Protein AF-A0A392NKT5-F1 (afdb_monomer_lite)

pLDDT: mean 89.54, std 10.54, range [49.5, 98.38]

Structure (mmCIF, N/CA/C/O backbone):
data_AF-A0A392NKT5-F1
#
_entry.id   AF-A0A392NKT5-F1
#
loop_
_atom_site.group_PDB
_atom_site.id
_atom_site.type_symbol
_atom_site.label_atom_id
_atom_site.label_alt_id
_atom_site.label_comp_id
_atom_site.label_asym_id
_atom_site.label_entity_id
_atom_site.label_seq_id
_atom_site.pdbx_PDB_ins_code
_atom_site.Cartn_x
_atom_site.Cartn_y
_atom_site.Cartn_z
_atom_site.occupancy
_atom_site.B_iso_or_equiv
_atom_site.auth_seq_id
_atom_site.auth_comp_id
_atom_site.auth_asym_id
_atom_site.auth_atom_id
_atom_site.pdbx_PDB_model_nu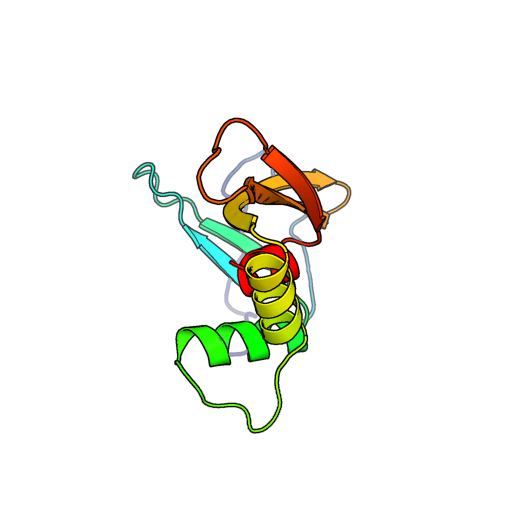m
ATOM 1 N N . MET A 1 1 ? 16.432 -19.950 -20.272 1.00 49.50 1 MET A N 1
ATOM 2 C CA . MET A 1 1 ? 15.665 -18.682 -20.197 1.00 49.50 1 MET A CA 1
ATOM 3 C C . MET A 1 1 ? 15.815 -17.926 -18.865 1.00 49.50 1 MET A C 1
ATOM 5 O O . MET A 1 1 ? 15.160 -16.910 -18.707 1.00 49.50 1 MET A O 1
ATOM 9 N N . ARG A 1 2 ? 16.649 -18.360 -17.902 1.00 55.97 2 ARG A N 1
ATOM 10 C CA . ARG A 1 2 ? 16.683 -17.767 -16.544 1.00 55.97 2 ARG A CA 1
ATOM 11 C C . ARG A 1 2 ? 17.587 -16.536 -16.378 1.00 55.97 2 ARG A C 1
ATOM 13 O O . ARG A 1 2 ? 17.487 -15.875 -15.358 1.00 55.97 2 ARG A O 1
ATOM 20 N N . ASP A 1 3 ? 18.457 -16.238 -17.339 1.00 64.06 3 ASP A N 1
ATOM 21 C CA . ASP A 1 3 ? 19.488 -15.197 -17.224 1.00 64.06 3 ASP A CA 1
ATOM 22 C C . ASP A 1 3 ? 19.156 -13.892 -17.966 1.00 64.06 3 ASP A C 1
ATOM 24 O O . ASP A 1 3 ? 19.976 -12.982 -17.989 1.00 64.06 3 ASP A O 1
ATOM 28 N N . GLY A 1 4 ? 17.991 -13.798 -18.619 1.00 62.75 4 GLY A N 1
ATOM 29 C CA . GLY A 1 4 ? 17.554 -12.593 -19.335 1.00 62.75 4 GLY A CA 1
ATOM 30 C C . GLY A 1 4 ? 18.379 -12.217 -20.577 1.00 62.75 4 GLY A C 1
ATOM 31 O O . GLY A 1 4 ? 17.947 -11.357 -21.336 1.00 62.75 4 GLY A O 1
ATOM 32 N N . ARG A 1 5 ? 19.503 -12.895 -20.862 1.00 67.75 5 ARG A N 1
ATOM 33 C CA . ARG A 1 5 ? 20.466 -12.532 -21.928 1.00 67.75 5 ARG A CA 1
ATOM 34 C C . ARG A 1 5 ? 19.918 -12.614 -23.353 1.00 67.75 5 ARG A C 1
ATOM 36 O O . ARG A 1 5 ? 20.526 -12.092 -24.279 1.00 67.75 5 ARG A O 1
ATOM 43 N N . HIS A 1 6 ? 18.780 -13.276 -23.526 1.00 71.75 6 HIS A N 1
ATOM 44 C CA . HIS A 1 6 ? 18.122 -13.459 -24.819 1.00 71.75 6 HIS A CA 1
ATOM 45 C C . HIS A 1 6 ? 16.911 -12.534 -25.002 1.00 71.75 6 HIS A C 1
ATOM 47 O O . HIS A 1 6 ? 16.226 -12.626 -26.018 1.00 71.75 6 HIS A O 1
ATOM 53 N N . MET A 1 7 ? 16.616 -11.663 -24.029 1.00 70.25 7 MET A N 1
ATOM 54 C CA . MET A 1 7 ? 15.509 -10.713 -24.109 1.00 70.25 7 MET A CA 1
ATOM 55 C C . MET A 1 7 ? 16.040 -9.296 -24.305 1.00 70.25 7 MET A C 1
ATOM 57 O O . MET A 1 7 ? 16.950 -8.857 -23.606 1.00 70.25 7 MET A O 1
ATOM 61 N N . ARG A 1 8 ? 15.454 -8.562 -25.255 1.00 72.19 8 ARG A N 1
ATOM 62 C CA . ARG A 1 8 ? 15.721 -7.135 -25.453 1.00 72.19 8 ARG A CA 1
ATOM 63 C C . ARG A 1 8 ? 14.617 -6.338 -24.764 1.00 72.19 8 ARG A C 1
ATOM 65 O O . ARG A 1 8 ? 13.460 -6.440 -25.159 1.00 72.19 8 ARG A O 1
ATOM 72 N N . CYS A 1 9 ? 14.977 -5.543 -23.762 1.00 72.06 9 CYS A N 1
ATOM 73 C CA . CYS A 1 9 ? 14.066 -4.562 -23.182 1.00 72.06 9 CYS A CA 1
ATOM 74 C C . CYS A 1 9 ? 14.034 -3.316 -24.081 1.00 72.06 9 CYS A C 1
ATOM 76 O O . CYS A 1 9 ? 15.081 -2.842 -24.524 1.00 72.06 9 CYS A O 1
ATOM 78 N N . VAL A 1 10 ? 12.840 -2.817 -24.391 1.00 77.12 10 VAL A N 1
ATOM 79 C CA . VAL A 1 10 ? 12.619 -1.596 -25.178 1.00 77.12 10 VAL A CA 1
ATOM 80 C C . VAL A 1 10 ? 11.576 -0.743 -24.465 1.00 77.12 10 VAL A C 1
ATOM 82 O O . VAL A 1 10 ? 10.669 -1.278 -23.829 1.00 77.12 10 VAL A O 1
ATOM 85 N N . HIS A 1 11 ? 11.698 0.582 -24.535 1.00 72.00 11 HIS A N 1
ATOM 86 C CA . HIS A 1 11 ? 10.702 1.457 -23.926 1.00 72.00 11 HIS A CA 1
ATOM 87 C C . HIS A 1 11 ? 9.370 1.398 -24.682 1.00 72.00 11 HIS A C 1
ATOM 89 O O . HIS A 1 11 ? 9.336 1.510 -25.904 1.00 72.00 11 HIS A O 1
ATOM 95 N N . ASN A 1 12 ? 8.264 1.344 -23.936 1.00 72.19 12 ASN A N 1
ATOM 96 C CA . ASN A 1 12 ? 6.915 1.532 -24.486 1.00 72.19 12 ASN A CA 1
ATOM 97 C C . ASN A 1 12 ? 6.603 3.007 -24.813 1.00 72.19 12 ASN A C 1
ATOM 99 O O . ASN A 1 12 ? 5.552 3.303 -25.371 1.00 72.19 12 ASN A O 1
ATOM 103 N N . SER A 1 13 ? 7.490 3.941 -24.448 1.00 70.00 13 SER A N 1
ATOM 104 C CA . SER A 1 13 ? 7.375 5.371 -24.743 1.00 70.00 13 SER A CA 1
ATOM 105 C C . SER A 1 13 ? 8.718 5.919 -25.231 1.00 70.00 13 SER A C 1
ATOM 107 O O . SER A 1 13 ? 9.737 5.640 -24.597 1.00 70.00 13 SER A O 1
ATOM 109 N N . PRO A 1 14 ? 8.747 6.752 -26.287 1.00 70.25 14 PRO A N 1
ATOM 110 C CA . PRO A 1 14 ? 9.983 7.352 -26.796 1.00 70.25 14 PRO A CA 1
ATOM 111 C C . PRO A 1 14 ? 10.651 8.328 -25.810 1.00 70.25 14 PRO A C 1
ATOM 113 O O . PRO A 1 14 ? 11.788 8.724 -26.031 1.00 70.25 14 PRO A O 1
ATOM 116 N N . HIS A 1 15 ? 9.966 8.696 -24.721 1.00 73.38 15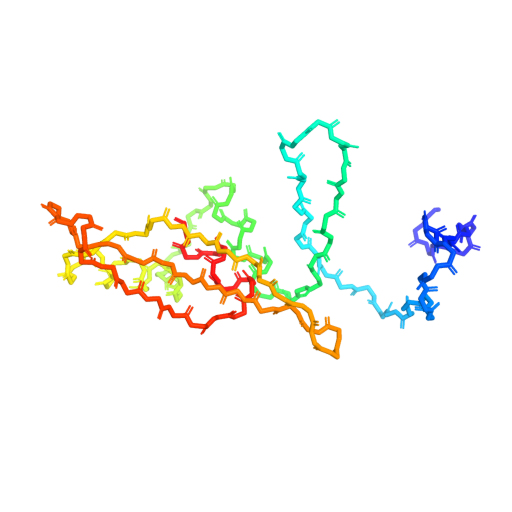 HIS A N 1
ATOM 117 C CA . HIS A 1 15 ? 10.481 9.569 -23.658 1.00 73.38 15 HIS A CA 1
ATOM 118 C C . HIS A 1 15 ? 10.909 8.788 -22.404 1.00 73.38 15 HIS A C 1
ATOM 120 O O . HIS A 1 15 ? 11.202 9.387 -21.370 1.00 73.38 15 HIS A O 1
ATOM 126 N N . GLY A 1 16 ? 10.893 7.450 -22.449 1.00 64.25 16 GLY A N 1
ATOM 127 C CA . GLY A 1 16 ? 11.498 6.642 -21.397 1.00 64.25 16 GLY A CA 1
ATOM 128 C C . GLY A 1 16 ? 13.001 6.894 -21.414 1.00 64.25 16 GLY A C 1
ATOM 129 O O . GLY A 1 16 ? 13.604 6.746 -22.465 1.00 64.25 16 GLY A O 1
ATOM 130 N N . GLY A 1 17 ? 13.562 7.375 -20.302 1.00 71.81 17 GLY A N 1
ATOM 131 C CA . GLY A 1 17 ? 14.970 7.771 -20.193 1.00 71.81 17 GLY A CA 1
ATOM 132 C C . GLY A 1 17 ? 15.951 6.604 -20.351 1.00 71.81 17 GLY A C 1
ATOM 133 O O . GLY A 1 17 ? 15.941 5.892 -21.342 1.00 71.81 17 GLY A O 1
ATOM 134 N N . LEU A 1 18 ? 16.853 6.400 -19.391 1.00 73.75 18 LEU A N 1
ATOM 135 C CA . LEU A 1 18 ? 17.689 5.199 -19.411 1.00 73.75 18 LEU A CA 1
ATOM 136 C C . LEU A 1 18 ? 16.859 3.993 -18.945 1.00 73.75 18 LEU A C 1
ATOM 138 O O . LEU A 1 18 ? 16.106 4.103 -17.973 1.00 73.75 18 LEU A O 1
ATOM 142 N N . LEU A 1 19 ? 17.004 2.841 -19.607 1.00 73.12 19 LEU A N 1
ATOM 143 C CA . LEU A 1 19 ? 16.476 1.588 -19.070 1.00 73.12 19 LEU A CA 1
ATOM 144 C C . LEU A 1 19 ? 17.227 1.262 -17.774 1.00 73.12 19 LEU A C 1
ATOM 146 O O . LEU A 1 19 ? 18.457 1.191 -17.807 1.00 73.12 19 LEU A O 1
ATOM 150 N N . PRO A 1 20 ? 16.526 1.063 -16.649 1.00 69.25 20 PRO A N 1
ATOM 151 C CA . PRO A 1 20 ? 17.198 0.701 -15.416 1.00 69.25 20 PRO A CA 1
ATOM 152 C C . PRO A 1 20 ? 17.803 -0.703 -15.523 1.00 69.25 20 PRO A C 1
ATOM 154 O O . PRO A 1 20 ? 17.106 -1.644 -15.912 1.00 69.25 20 PRO A O 1
ATOM 157 N N . ASP A 1 21 ? 19.076 -0.840 -15.156 1.00 74.06 21 ASP A N 1
ATOM 158 C CA . ASP A 1 21 ? 19.769 -2.123 -15.023 1.00 74.06 21 ASP A CA 1
ATOM 159 C C . ASP A 1 21 ? 19.990 -2.406 -13.533 1.00 74.06 21 ASP A C 1
ATOM 161 O O . ASP A 1 21 ? 20.895 -1.859 -12.901 1.00 74.06 21 ASP A O 1
ATOM 165 N N . TYR A 1 22 ? 19.090 -3.196 -12.946 1.00 71.25 22 TYR A N 1
ATOM 166 C CA . TYR A 1 22 ? 19.144 -3.569 -11.535 1.00 71.25 22 TYR A CA 1
ATOM 167 C C . TYR A 1 22 ? 19.464 -5.053 -11.384 1.00 71.25 22 TYR A C 1
ATOM 169 O O . TYR A 1 22 ? 19.055 -5.887 -12.196 1.00 71.25 22 TYR A O 1
ATOM 177 N N . ALA A 1 23 ? 20.105 -5.400 -10.266 1.00 78.19 23 ALA A N 1
ATOM 178 C CA . ALA A 1 23 ? 20.125 -6.782 -9.812 1.00 78.19 23 ALA A CA 1
ATOM 179 C C . ALA A 1 23 ? 18.680 -7.306 -9.635 1.00 78.19 23 ALA A C 1
ATOM 181 O O . ALA A 1 23 ? 17.753 -6.518 -9.428 1.00 78.19 23 ALA A O 1
ATOM 182 N N 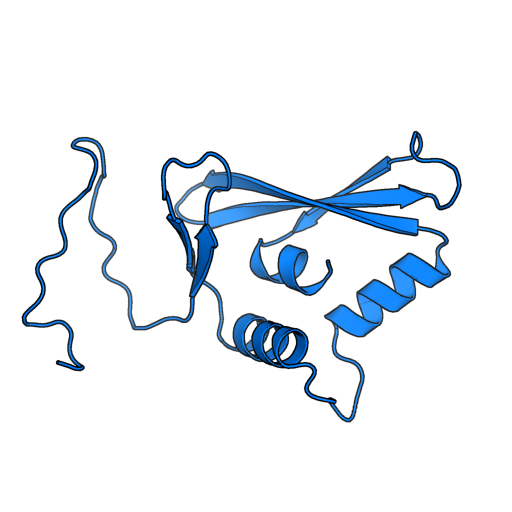. PRO A 1 24 ? 18.449 -8.627 -9.711 1.00 79.94 24 PRO A N 1
ATOM 183 C CA . PRO A 1 24 ? 17.120 -9.183 -9.496 1.00 79.94 24 PRO A CA 1
ATOM 184 C C . PRO A 1 24 ? 16.553 -8.781 -8.127 1.00 79.94 24 PRO A C 1
ATOM 186 O O . PRO A 1 24 ? 17.103 -9.140 -7.086 1.00 79.94 24 PRO A O 1
ATOM 189 N N . HIS A 1 25 ? 15.428 -8.068 -8.139 1.00 83.44 25 HIS A N 1
ATOM 190 C CA . HIS A 1 25 ? 14.694 -7.650 -6.946 1.00 83.44 25 HIS A CA 1
ATOM 191 C C . HIS A 1 25 ? 13.214 -8.025 -7.078 1.00 83.44 25 HIS A C 1
ATOM 193 O O . HIS A 1 25 ? 12.680 -8.029 -8.193 1.00 83.44 25 HIS A O 1
ATOM 199 N N . PRO A 1 26 ? 12.527 -8.340 -5.966 1.00 89.81 26 PRO A N 1
ATOM 200 C CA . PRO A 1 26 ? 11.092 -8.547 -6.006 1.00 89.81 26 PRO A CA 1
ATOM 201 C C . PRO A 1 26 ? 10.373 -7.240 -6.361 1.00 89.81 26 PRO A C 1
ATOM 203 O O . PRO A 1 26 ? 10.832 -6.136 -6.054 1.00 89.81 26 PRO A O 1
ATOM 206 N N . ALA A 1 27 ? 9.225 -7.375 -7.016 1.00 91.06 27 ALA A N 1
ATOM 207 C CA . ALA A 1 27 ? 8.391 -6.251 -7.403 1.00 91.06 27 ALA A CA 1
ATOM 208 C C . ALA A 1 27 ? 6.922 -6.545 -7.100 1.00 91.06 27 ALA A C 1
ATOM 210 O O . ALA A 1 27 ? 6.440 -7.654 -7.336 1.00 91.06 27 ALA A O 1
ATOM 211 N N . ILE A 1 28 ? 6.206 -5.528 -6.625 1.00 93.00 28 ILE A N 1
ATOM 212 C CA . ILE A 1 28 ? 4.744 -5.518 -6.614 1.00 93.00 28 ILE A CA 1
ATOM 213 C C . ILE A 1 28 ? 4.309 -4.931 -7.954 1.00 93.00 28 ILE A C 1
ATOM 215 O O . ILE A 1 28 ? 4.693 -3.811 -8.289 1.00 93.00 28 ILE A O 1
ATOM 219 N N . VAL A 1 29 ? 3.534 -5.682 -8.733 1.00 93.69 29 VAL A N 1
ATOM 220 C CA . VAL A 1 29 ? 3.045 -5.231 -10.041 1.00 93.69 29 VAL A CA 1
ATOM 221 C C . VAL A 1 29 ? 1.564 -4.907 -9.917 1.00 93.69 29 VAL A C 1
ATOM 223 O O . VAL A 1 29 ? 0.735 -5.809 -9.815 1.00 93.69 29 VAL A O 1
ATOM 226 N N . LEU A 1 30 ? 1.236 -3.616 -9.904 1.00 94.00 30 LEU A N 1
ATOM 227 C CA . LEU A 1 30 ? -0.147 -3.146 -9.845 1.00 94.00 30 LEU A CA 1
ATOM 228 C C . LEU A 1 30 ? -0.706 -3.023 -11.261 1.00 94.00 30 LEU A C 1
ATOM 230 O O . LEU A 1 30 ? -0.033 -2.499 -12.145 1.00 94.00 30 LEU A O 1
ATOM 234 N N . LYS A 1 31 ? -1.932 -3.494 -11.484 1.00 94.50 31 LYS A N 1
ATOM 235 C CA . LYS A 1 31 ? -2.626 -3.368 -12.769 1.00 94.50 31 LYS A CA 1
ATOM 236 C C . LYS A 1 31 ? -3.632 -2.226 -12.708 1.00 94.50 31 LYS A C 1
ATOM 238 O O . LYS A 1 31 ? -4.377 -2.125 -11.740 1.00 94.50 31 LYS A O 1
ATOM 243 N N . MET A 1 32 ? -3.681 -1.411 -13.757 1.00 93.25 32 MET A N 1
ATOM 244 C CA . MET A 1 32 ? -4.711 -0.386 -13.905 1.00 93.25 32 MET A CA 1
ATOM 245 C C . MET A 1 32 ? -6.076 -1.027 -14.200 1.00 93.25 32 MET A C 1
ATOM 247 O O . MET A 1 32 ? -6.204 -1.862 -15.101 1.00 93.25 32 MET A O 1
ATOM 251 N N . GLU A 1 33 ? -7.101 -0.614 -13.454 1.00 94.44 33 GLU A N 1
ATOM 252 C CA . GLU A 1 33 ? -8.496 -1.057 -13.626 1.00 94.44 33 GLU A CA 1
ATOM 253 C C . GLU A 1 33 ? -9.290 -0.197 -14.629 1.00 94.44 33 GLU A C 1
ATOM 255 O O . GLU A 1 33 ? -10.511 -0.262 -14.692 1.00 94.44 33 GLU A O 1
ATOM 260 N N . ASP A 1 34 ? -8.606 0.596 -15.454 1.00 93.19 34 ASP A N 1
ATOM 261 C CA . ASP A 1 34 ? -9.201 1.459 -16.488 1.00 93.19 34 ASP A CA 1
ATOM 262 C C . ASP A 1 34 ? -9.325 0.774 -17.865 1.00 93.19 34 ASP A C 1
ATOM 264 O O . ASP A 1 34 ? -9.655 1.408 -18.865 1.00 93.19 34 ASP A O 1
ATOM 268 N N . GLY A 1 35 ? -9.027 -0.527 -17.936 1.00 93.25 35 GLY A N 1
ATOM 269 C CA . GLY A 1 35 ? -9.075 -1.314 -19.170 1.00 93.25 35 GLY A CA 1
ATOM 270 C C . GLY A 1 35 ? -7.869 -1.140 -20.100 1.00 93.25 35 GLY A C 1
ATOM 271 O O . GLY A 1 35 ? -7.767 -1.873 -21.081 1.00 93.25 35 GLY A O 1
ATOM 272 N N . THR A 1 36 ? -6.914 -0.257 -19.788 1.00 91.88 36 THR A N 1
ATOM 273 C CA . THR A 1 36 ? -5.717 -0.027 -20.626 1.00 91.88 36 THR A CA 1
ATOM 274 C C . THR A 1 36 ? -4.740 -1.204 -20.625 1.00 91.88 36 THR A C 1
ATOM 276 O O . THR A 1 36 ? -3.902 -1.326 -21.517 1.00 91.88 36 THR A O 1
ATOM 279 N N . GLY A 1 37 ? -4.814 -2.061 -19.601 1.00 89.19 37 GLY A N 1
ATOM 280 C CA . GLY A 1 37 ? -3.849 -3.137 -19.380 1.00 89.19 37 GLY A CA 1
ATOM 281 C C . GLY A 1 37 ? -2.485 -2.652 -18.882 1.00 89.19 37 GLY A C 1
ATOM 282 O O . GLY A 1 37 ? -1.556 -3.456 -18.811 1.00 89.19 37 GLY A O 1
ATOM 283 N N . LEU A 1 38 ? -2.350 -1.369 -18.523 1.00 88.75 38 LEU A N 1
ATOM 284 C CA . LEU A 1 38 ? -1.109 -0.825 -17.985 1.00 88.75 38 LEU A CA 1
ATOM 285 C C . LEU A 1 38 ? -0.758 -1.465 -16.639 1.00 88.75 38 LEU A C 1
ATOM 287 O O . LEU A 1 38 ? -1.615 -1.705 -15.785 1.00 88.75 38 LEU A O 1
ATOM 291 N N . LEU A 1 39 ? 0.538 -1.718 -16.465 1.00 91.75 39 LEU A N 1
ATOM 292 C CA . LEU A 1 39 ? 1.122 -2.281 -15.257 1.00 91.75 39 LEU A CA 1
ATOM 293 C C . LEU A 1 39 ? 2.105 -1.278 -14.655 1.00 91.75 39 LEU A C 1
ATOM 295 O O . LEU A 1 39 ? 2.952 -0.729 -15.360 1.00 91.75 39 LEU A O 1
ATOM 299 N N . LEU A 1 40 ? 2.017 -1.083 -13.344 1.00 91.62 40 LEU A N 1
ATOM 300 C CA . LEU A 1 40 ? 2.934 -0.280 -12.553 1.00 91.62 40 LEU A CA 1
ATOM 301 C C . LEU A 1 40 ? 3.801 -1.207 -11.689 1.00 91.62 40 LEU A C 1
ATOM 303 O O . LEU A 1 40 ? 3.348 -1.660 -10.634 1.00 91.62 40 LEU A O 1
ATOM 307 N N . PRO A 1 41 ? 5.039 -1.512 -12.115 1.00 91.12 41 PRO A N 1
ATOM 308 C CA . PRO A 1 41 ? 5.981 -2.240 -11.282 1.00 91.12 41 PRO A CA 1
ATOM 309 C C . PRO A 1 41 ? 6.576 -1.315 -10.212 1.00 91.12 41 PRO A C 1
ATOM 311 O O . PRO A 1 41 ? 7.124 -0.251 -10.513 1.00 91.12 41 PRO A O 1
ATOM 314 N N . ILE A 1 42 ? 6.508 -1.754 -8.959 1.00 92.06 42 ILE A N 1
ATOM 315 C CA . ILE A 1 42 ? 7.137 -1.115 -7.805 1.00 92.06 42 ILE A CA 1
ATOM 316 C C . ILE A 1 42 ? 8.192 -2.080 -7.276 1.00 92.06 42 ILE A C 1
ATOM 318 O O . ILE A 1 42 ? 7.855 -3.135 -6.739 1.00 92.06 42 ILE A O 1
ATOM 322 N N . ILE A 1 43 ? 9.465 -1.723 -7.442 1.00 89.56 43 ILE A N 1
ATOM 323 C CA . ILE A 1 43 ? 10.584 -2.502 -6.904 1.00 89.56 43 ILE A CA 1
ATOM 324 C C . ILE A 1 43 ? 10.574 -2.366 -5.384 1.00 89.56 43 ILE A C 1
ATOM 326 O O . ILE A 1 43 ? 10.476 -1.260 -4.847 1.00 89.56 43 ILE A O 1
ATOM 330 N N . VAL A 1 44 ? 10.651 -3.497 -4.695 1.00 89.69 44 VAL A N 1
ATOM 331 C CA . VAL A 1 44 ? 10.520 -3.579 -3.242 1.00 89.69 44 VAL A CA 1
ATOM 332 C C . VAL A 1 44 ? 11.635 -4.427 -2.648 1.00 89.69 44 VAL A C 1
ATOM 334 O O . VAL A 1 44 ? 12.307 -5.196 -3.331 1.00 89.69 44 VAL A O 1
ATOM 337 N N . LEU A 1 45 ? 11.844 -4.275 -1.343 1.00 88.94 45 LEU A N 1
ATOM 338 C CA . LEU A 1 45 ? 12.777 -5.117 -0.605 1.00 88.94 45 LEU A CA 1
ATOM 339 C C . LEU A 1 45 ? 12.169 -6.501 -0.340 1.00 88.94 45 LEU A C 1
ATOM 341 O O . LEU A 1 45 ? 10.951 -6.697 -0.380 1.00 88.94 45 LEU A O 1
ATOM 345 N N . GLU A 1 46 ? 13.036 -7.461 -0.028 1.00 90.94 46 GLU A N 1
ATOM 346 C CA . GLU A 1 46 ? 12.663 -8.861 0.172 1.00 90.94 46 GLU A CA 1
ATOM 347 C C . GLU A 1 46 ? 11.627 -9.044 1.289 1.00 90.94 46 GLU A C 1
ATOM 349 O O . GLU A 1 46 ? 10.565 -9.613 1.050 1.00 90.94 46 GLU A O 1
ATOM 354 N N . MET A 1 47 ? 11.866 -8.483 2.479 1.00 92.19 47 MET A N 1
ATOM 355 C CA . MET A 1 47 ? 10.984 -8.696 3.634 1.00 92.19 47 MET A CA 1
ATOM 356 C C . MET A 1 47 ? 9.541 -8.190 3.431 1.00 92.19 47 MET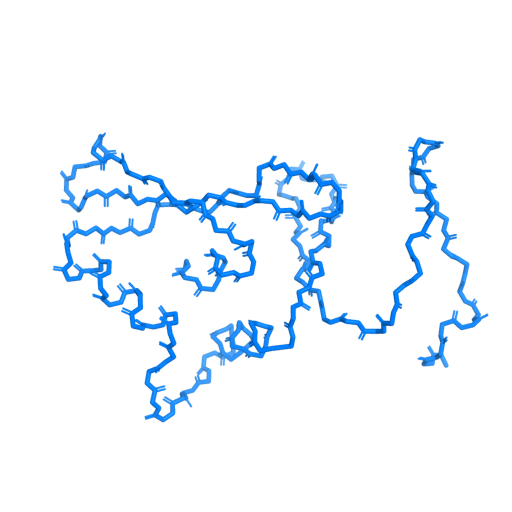 A C 1
ATOM 358 O O . MET A 1 47 ? 8.624 -8.986 3.638 1.00 92.19 47 MET A O 1
ATOM 362 N N . PRO A 1 48 ? 9.282 -6.943 2.975 1.00 94.38 48 PRO A N 1
ATOM 363 C CA . PRO A 1 48 ? 7.920 -6.508 2.644 1.00 94.38 48 PRO A CA 1
ATOM 364 C C . PRO A 1 48 ? 7.227 -7.391 1.600 1.00 94.38 48 PRO A C 1
ATOM 366 O O . PRO A 1 48 ? 6.013 -7.572 1.659 1.00 94.38 48 PRO A O 1
ATOM 369 N N . SER A 1 49 ? 7.990 -7.962 0.663 1.00 94.06 49 SER A N 1
ATOM 370 C CA . SER A 1 49 ? 7.460 -8.864 -0.367 1.00 94.06 49 SER A CA 1
ATOM 371 C C . SER A 1 49 ? 7.046 -10.209 0.218 1.00 94.06 49 SER A C 1
ATOM 373 O O . SER A 1 49 ? 5.971 -10.716 -0.092 1.00 94.06 49 SER A O 1
ATOM 375 N N . VAL A 1 50 ? 7.885 -10.782 1.084 1.00 94.31 50 VAL A N 1
ATOM 376 C CA . VAL A 1 50 ? 7.603 -12.046 1.776 1.00 94.31 50 VAL A CA 1
ATOM 377 C C . VAL A 1 50 ? 6.359 -11.909 2.650 1.00 94.31 50 VAL A C 1
ATOM 379 O O . VAL A 1 50 ? 5.482 -12.770 2.598 1.00 94.31 50 VAL A O 1
ATOM 382 N N . LEU A 1 51 ? 6.257 -10.818 3.413 1.00 95.62 51 LEU A N 1
ATOM 383 C CA . LEU A 1 51 ? 5.108 -10.559 4.281 1.00 95.62 51 LEU A CA 1
ATOM 384 C C . LEU A 1 51 ? 3.822 -10.327 3.480 1.00 95.62 51 LEU A C 1
ATOM 386 O O . LEU A 1 51 ? 2.796 -10.915 3.820 1.00 95.62 51 LEU A O 1
ATOM 390 N N . LEU A 1 52 ? 3.894 -9.582 2.372 1.00 95.31 52 LEU A N 1
ATOM 391 C CA . LEU A 1 52 ? 2.748 -9.393 1.484 1.00 95.31 52 LEU A CA 1
ATOM 392 C C . LEU A 1 52 ? 2.282 -10.724 0.893 1.00 95.31 52 LEU A C 1
ATOM 394 O O . LEU A 1 52 ? 1.095 -11.032 0.903 1.00 95.31 52 LEU A O 1
ATOM 398 N N . MET A 1 53 ? 3.214 -11.550 0.413 1.00 94.38 53 MET A N 1
ATOM 399 C CA . MET A 1 53 ? 2.884 -12.865 -0.137 1.00 94.38 53 MET A CA 1
ATOM 400 C C . MET A 1 53 ? 2.299 -13.806 0.915 1.00 94.38 53 MET A C 1
ATOM 402 O O . MET A 1 53 ? 1.394 -14.575 0.592 1.00 94.38 53 MET A O 1
ATOM 406 N N . ALA A 1 54 ? 2.788 -13.756 2.157 1.00 95.00 54 ALA A N 1
ATOM 407 C CA . ALA A 1 54 ? 2.210 -14.505 3.266 1.00 95.00 54 ALA A CA 1
ATOM 408 C C . ALA A 1 54 ? 0.770 -14.053 3.547 1.00 95.00 54 ALA A C 1
ATOM 410 O O . ALA A 1 54 ? -0.110 -14.905 3.650 1.00 95.00 54 ALA A O 1
ATOM 411 N N . ALA A 1 55 ? 0.515 -12.740 3.579 1.00 93.81 55 ALA A N 1
ATOM 412 C CA . ALA A 1 55 ? -0.823 -12.179 3.761 1.00 93.81 55 ALA A CA 1
ATOM 413 C C . ALA A 1 55 ? -1.775 -12.575 2.617 1.00 93.81 55 ALA A C 1
ATOM 415 O O . ALA A 1 55 ? -2.836 -13.136 2.874 1.00 93.81 55 ALA A O 1
ATOM 416 N N . VAL A 1 56 ? -1.361 -12.404 1.356 1.00 93.44 56 VAL A N 1
ATOM 417 C CA . VAL A 1 56 ? -2.142 -12.792 0.161 1.00 93.44 56 VAL A CA 1
ATOM 418 C C . VAL A 1 56 ? -2.469 -14.288 0.153 1.00 93.44 56 VAL A C 1
ATOM 420 O O . VAL A 1 56 ? -3.545 -14.695 -0.282 1.00 93.44 56 VAL A O 1
ATOM 423 N N . ARG A 1 57 ? -1.549 -15.129 0.638 1.00 95.75 57 ARG A N 1
ATOM 424 C CA . ARG A 1 57 ? -1.740 -16.584 0.735 1.00 95.75 57 ARG A CA 1
ATOM 425 C C . ARG A 1 57 ? -2.401 -17.031 2.042 1.00 95.75 57 ARG A C 1
ATOM 427 O O . ARG A 1 57 ? -2.533 -18.235 2.244 1.00 95.75 57 ARG A O 1
ATOM 434 N N . ASN A 1 58 ? -2.804 -16.104 2.913 1.00 93.56 58 ASN A N 1
ATOM 435 C CA . ASN A 1 58 ? -3.378 -16.385 4.232 1.00 93.56 58 ASN A CA 1
ATOM 436 C C . ASN A 1 58 ? -2.507 -17.320 5.096 1.00 93.56 58 ASN A C 1
ATOM 438 O O . ASN A 1 58 ? -3.009 -18.177 5.826 1.00 93.56 58 ASN A O 1
ATOM 442 N N . VAL A 1 59 ? -1.183 -17.172 5.005 1.00 95.38 59 VAL A N 1
ATOM 443 C CA . VAL A 1 59 ? -0.225 -17.939 5.807 1.00 95.38 59 VAL A CA 1
ATOM 444 C C . VAL A 1 59 ? -0.237 -17.414 7.239 1.00 95.38 59 VAL A C 1
ATOM 446 O O . VAL A 1 59 ? -0.010 -16.231 7.484 1.00 95.38 59 VAL A O 1
ATOM 449 N N . GLN A 1 60 ? -0.456 -18.312 8.198 1.00 90.75 60 GLN A N 1
ATOM 450 C CA . GLN A 1 60 ? -0.394 -17.985 9.619 1.00 90.75 60 GLN A CA 1
ATOM 451 C C . GLN A 1 60 ? 1.062 -17.836 10.069 1.00 90.75 60 GLN A C 1
ATOM 453 O O . GLN A 1 60 ? 1.867 -18.758 9.931 1.00 90.75 60 GLN A O 1
ATOM 458 N N . ILE A 1 61 ? 1.393 -16.673 10.625 1.00 91.62 61 ILE A N 1
ATOM 459 C CA . ILE A 1 61 ? 2.709 -16.380 11.198 1.00 91.62 61 ILE A CA 1
ATOM 460 C C . ILE A 1 61 ? 2.575 -16.456 12.719 1.00 91.62 61 ILE A C 1
ATOM 462 O O . ILE A 1 61 ? 1.683 -15.846 13.300 1.00 91.62 61 ILE A O 1
ATOM 466 N N . ALA A 1 62 ? 3.464 -17.209 13.372 1.00 93.75 62 ALA A N 1
ATOM 467 C CA . ALA A 1 62 ? 3.362 -17.528 14.801 1.00 93.75 62 ALA A CA 1
ATOM 468 C C . ALA A 1 62 ? 3.369 -16.301 15.733 1.00 93.75 62 ALA A C 1
ATOM 470 O O . ALA A 1 62 ? 2.923 -16.384 16.877 1.00 93.75 62 ALA A O 1
ATOM 471 N N . ARG A 1 63 ? 3.911 -15.169 15.271 1.00 96.12 63 ARG A N 1
ATOM 472 C CA . ARG A 1 63 ? 3.944 -13.896 15.994 1.00 96.12 63 ARG A CA 1
ATOM 473 C C . ARG A 1 63 ? 3.429 -12.779 15.087 1.00 96.12 63 ARG A C 1
ATOM 475 O O . ARG A 1 63 ? 3.726 -12.825 13.892 1.00 96.12 63 ARG A O 1
ATOM 482 N N . PRO A 1 64 ? 2.731 -11.770 15.642 1.00 95.31 64 PRO A N 1
ATOM 483 C CA . PRO A 1 64 ? 2.263 -10.635 14.863 1.00 95.31 64 PRO A CA 1
ATOM 484 C C . PRO A 1 64 ? 3.408 -9.941 14.127 1.00 95.31 64 PRO A C 1
ATOM 486 O O . PRO A 1 64 ? 4.441 -9.617 14.720 1.00 95.31 64 PRO A O 1
ATOM 489 N N . THR A 1 65 ? 3.220 -9.710 12.834 1.00 95.94 65 THR A N 1
ATOM 490 C CA . THR A 1 65 ? 4.116 -8.874 12.034 1.00 95.94 65 THR A CA 1
ATOM 491 C C . THR A 1 65 ? 3.898 -7.403 12.374 1.00 95.94 65 THR A C 1
ATOM 493 O O . THR A 1 65 ? 2.859 -7.030 12.919 1.00 95.94 65 THR A O 1
ATOM 496 N N . LEU A 1 66 ? 4.844 -6.536 11.998 1.00 95.31 66 LEU A N 1
ATOM 497 C CA . LEU A 1 66 ? 4.670 -5.090 12.160 1.00 95.31 66 LEU A CA 1
ATOM 498 C C . LEU A 1 66 ? 3.370 -4.594 11.504 1.00 95.31 66 LEU A C 1
ATOM 500 O O . LEU A 1 66 ? 2.672 -3.778 12.091 1.00 95.31 66 LEU A O 1
ATOM 504 N N . TYR A 1 67 ? 3.011 -5.117 10.330 1.00 96.75 67 TYR A N 1
ATOM 505 C CA . TYR A 1 67 ? 1.792 -4.719 9.624 1.00 96.75 67 TYR A CA 1
ATOM 506 C C . TYR A 1 67 ? 0.520 -5.143 10.368 1.00 96.75 67 TYR A C 1
ATOM 508 O O . TYR A 1 67 ? -0.417 -4.356 10.468 1.00 96.75 67 TYR A O 1
ATOM 516 N N . GLN A 1 68 ? 0.512 -6.337 10.968 1.00 96.00 68 GLN A N 1
ATOM 517 C CA . GLN A 1 68 ? -0.596 -6.785 11.818 1.00 96.00 68 GLN A CA 1
ATOM 518 C C . GLN A 1 68 ? -0.721 -5.932 13.084 1.00 96.00 68 GLN A C 1
ATOM 520 O O . GLN A 1 68 ? -1.827 -5.542 13.441 1.00 96.00 68 GLN A O 1
ATOM 525 N N . VAL A 1 69 ? 0.403 -5.594 13.725 1.00 97.69 69 VAL A N 1
ATOM 526 C CA . VAL A 1 69 ? 0.410 -4.706 14.900 1.00 97.69 69 VAL A CA 1
ATOM 527 C C . VAL A 1 69 ? -0.110 -3.315 14.534 1.00 97.69 69 VAL A C 1
ATOM 529 O O . VAL A 1 69 ? -0.937 -2.770 15.256 1.00 97.69 69 VAL A O 1
ATOM 532 N N . VAL A 1 70 ? 0.323 -2.747 13.404 1.00 97.56 70 VAL A N 1
ATOM 533 C CA . VAL A 1 70 ? -0.160 -1.439 12.930 1.00 97.56 70 VAL A CA 1
ATOM 534 C C . VAL A 1 70 ? -1.659 -1.478 12.631 1.00 97.56 70 VAL A C 1
ATOM 536 O O . VAL A 1 70 ? -2.369 -0.564 13.039 1.00 97.56 70 VAL A O 1
ATOM 539 N N . LYS A 1 71 ? -2.159 -2.539 11.987 1.00 96.31 71 LYS A N 1
ATOM 540 C CA . LYS A 1 71 ? -3.595 -2.714 11.730 1.00 96.31 71 LYS A CA 1
ATOM 541 C C . LYS A 1 71 ? -4.399 -2.794 13.030 1.00 96.31 71 LYS A C 1
ATOM 543 O O . LYS A 1 71 ? -5.352 -2.047 13.202 1.00 96.31 71 LYS A O 1
ATOM 548 N N . GLU A 1 72 ? -3.938 -3.587 13.997 1.00 97.69 72 GLU A N 1
ATOM 549 C CA . GLU A 1 72 ? -4.566 -3.676 15.321 1.00 97.69 72 GLU A CA 1
ATOM 550 C C . GLU A 1 72 ? -4.551 -2.329 16.068 1.00 97.69 72 GLU A C 1
ATOM 552 O O . GLU A 1 72 ? -5.505 -1.995 16.772 1.00 97.69 72 GLU A O 1
ATOM 557 N N . MET A 1 73 ? -3.487 -1.533 15.922 1.00 98.25 73 MET A N 1
ATOM 558 C CA . MET A 1 73 ? -3.427 -0.181 16.484 1.00 98.25 73 MET A CA 1
ATOM 559 C C . MET A 1 73 ? -4.451 0.754 15.835 1.00 98.25 73 MET A C 1
ATOM 561 O O . MET A 1 73 ? -5.138 1.464 16.564 1.00 98.25 73 MET A O 1
ATOM 565 N N . ILE A 1 74 ? -4.564 0.745 14.502 1.00 97.62 74 ILE A N 1
ATOM 566 C CA . ILE A 1 74 ? -5.553 1.538 13.753 1.00 97.62 74 ILE A CA 1
ATOM 567 C C . ILE A 1 74 ? -6.966 1.211 14.255 1.00 97.62 74 ILE A C 1
ATOM 569 O O . ILE A 1 74 ? -7.690 2.119 14.675 1.00 97.62 74 ILE A O 1
ATOM 573 N N . ASP A 1 75 ? -7.293 -0.081 14.331 1.00 97.25 75 ASP A N 1
ATOM 574 C CA . ASP A 1 75 ? -8.599 -0.563 14.783 1.00 97.25 75 ASP A CA 1
ATOM 575 C C . ASP A 1 75 ? -8.886 -0.128 16.232 1.00 97.25 75 ASP A C 1
ATOM 577 O O . ASP A 1 75 ? -9.934 0.449 16.533 1.00 97.25 75 ASP A O 1
ATOM 581 N N . LYS A 1 76 ? -7.932 -0.338 17.153 1.00 98.00 76 LYS A N 1
ATOM 582 C CA . LYS A 1 76 ? -8.082 0.034 18.574 1.00 98.00 76 LYS A CA 1
ATOM 583 C C . LYS A 1 76 ? -8.178 1.537 18.805 1.00 98.00 76 LYS A C 1
ATOM 585 O O . LYS A 1 76 ? -8.742 1.957 19.813 1.00 98.00 76 LYS A O 1
ATOM 590 N N . MET A 1 77 ? -7.622 2.343 17.906 1.00 96.81 77 MET A N 1
ATOM 591 C CA . MET A 1 77 ? -7.732 3.801 17.953 1.00 96.81 77 MET A CA 1
ATOM 592 C C . MET A 1 77 ? -9.049 4.316 17.355 1.00 96.81 77 MET A C 1
ATOM 594 O O . MET A 1 77 ? -9.282 5.524 17.377 1.00 96.81 77 MET A O 1
ATOM 598 N N . GLY A 1 78 ? -9.925 3.431 16.866 1.00 97.31 78 GLY A N 1
ATOM 599 C CA . GLY A 1 78 ? -11.225 3.798 16.303 1.00 97.31 78 GLY A CA 1
ATOM 600 C C . GLY A 1 78 ? -11.137 4.340 14.878 1.00 97.31 78 GLY A C 1
ATOM 601 O O . GLY A 1 78 ? -11.970 5.159 14.485 1.00 97.31 78 GLY A O 1
ATOM 602 N N . TYR A 1 79 ? -10.132 3.905 14.118 1.00 97.75 79 TYR A N 1
ATOM 603 C CA . TYR A 1 79 ? -9.953 4.243 12.710 1.00 97.75 79 TYR A CA 1
ATOM 604 C C . TYR A 1 79 ? -10.017 2.990 11.842 1.00 97.75 79 TYR A C 1
ATOM 606 O O . TYR A 1 79 ? -9.858 1.874 12.323 1.00 97.75 79 TYR A O 1
ATOM 614 N N . GLU A 1 80 ? -10.213 3.192 10.547 1.00 96.75 80 GLU A N 1
ATOM 615 C CA . GLU A 1 80 ? -10.138 2.146 9.532 1.00 96.75 80 GLU A CA 1
ATOM 616 C C . GLU A 1 80 ? -9.313 2.627 8.335 1.00 96.75 80 GLU A C 1
ATOM 618 O O . GLU A 1 80 ? -9.243 3.827 8.043 1.00 96.75 80 GLU A O 1
ATOM 623 N N . VAL A 1 81 ? -8.672 1.690 7.633 1.00 97.12 81 VAL A N 1
ATOM 624 C CA . VAL A 1 81 ? -7.967 2.000 6.386 1.00 97.12 81 VAL A CA 1
ATOM 625 C C . VAL A 1 81 ? -8.989 2.254 5.286 1.00 97.12 81 VAL A C 1
ATOM 627 O O . VAL A 1 81 ? -9.726 1.358 4.887 1.00 97.12 81 VAL A O 1
ATOM 630 N N . ARG A 1 82 ? -8.984 3.471 4.744 1.00 96.38 82 ARG A N 1
ATOM 631 C CA . ARG A 1 82 ? -9.876 3.879 3.656 1.00 96.38 82 ARG A CA 1
ATOM 632 C C . ARG A 1 82 ? -9.279 3.599 2.282 1.00 96.38 82 ARG A C 1
ATOM 634 O O . ARG A 1 82 ? -9.977 3.150 1.379 1.00 96.38 82 ARG A O 1
ATOM 641 N N . ALA A 1 83 ? -8.010 3.952 2.089 1.00 96.50 83 ALA A N 1
ATOM 642 C CA . ALA A 1 83 ? -7.342 3.801 0.801 1.00 96.50 83 ALA A CA 1
ATOM 643 C C . ALA A 1 83 ? -5.821 3.881 0.925 1.00 96.50 83 ALA A C 1
ATOM 645 O O . ALA A 1 83 ? -5.282 4.594 1.773 1.00 96.50 83 ALA A O 1
ATOM 646 N N . VAL A 1 84 ? -5.138 3.244 -0.023 1.00 97.88 84 VAL A N 1
ATOM 647 C CA . VAL A 1 84 ? -3.724 3.485 -0.321 1.00 97.88 84 VAL A CA 1
ATOM 648 C C . VAL A 1 84 ? -3.629 4.177 -1.671 1.00 97.88 84 VAL A C 1
ATOM 650 O O . VAL A 1 84 ? -4.245 3.745 -2.644 1.00 97.88 84 VAL A O 1
ATOM 653 N N . ARG A 1 85 ? -2.839 5.247 -1.755 1.00 97.19 85 ARG A N 1
ATOM 654 C CA . ARG A 1 85 ? -2.591 5.964 -3.011 1.00 97.19 85 ARG A CA 1
ATOM 655 C C . ARG A 1 85 ? -1.103 6.052 -3.282 1.00 97.19 85 ARG A C 1
ATOM 657 O O . ARG A 1 85 ? -0.404 6.760 -2.568 1.00 97.19 85 ARG A O 1
ATOM 664 N N . VAL A 1 86 ? -0.630 5.405 -4.343 1.00 96.56 86 VAL A N 1
ATOM 665 C CA . VAL A 1 86 ? 0.705 5.671 -4.899 1.00 96.56 86 VAL A CA 1
ATOM 666 C C . VAL A 1 86 ? 0.628 6.996 -5.661 1.00 96.56 86 VAL A C 1
ATOM 668 O O . VAL A 1 86 ? -0.190 7.133 -6.566 1.00 96.56 86 VAL A O 1
ATOM 671 N N . THR A 1 87 ? 1.398 8.004 -5.250 1.00 94.69 87 THR A N 1
ATOM 672 C CA . THR A 1 87 ? 1.168 9.406 -5.654 1.00 94.69 87 THR A CA 1
ATOM 673 C C . THR A 1 87 ? 2.138 9.901 -6.717 1.00 94.69 87 THR A C 1
ATOM 675 O O . THR A 1 87 ? 1.721 10.376 -7.769 1.00 94.69 87 THR A O 1
ATOM 678 N N . LYS A 1 88 ? 3.438 9.838 -6.438 1.00 92.31 88 LYS A N 1
ATOM 679 C CA . LYS A 1 88 ? 4.486 10.393 -7.298 1.00 92.31 88 LYS A CA 1
ATOM 680 C C . LYS A 1 88 ? 5.713 9.500 -7.304 1.00 92.31 88 LYS A C 1
ATOM 682 O O . LYS A 1 88 ? 5.936 8.734 -6.368 1.00 92.31 88 LYS A O 1
ATOM 687 N N . ARG A 1 89 ? 6.531 9.660 -8.342 1.00 91.00 89 ARG A N 1
ATOM 688 C CA . ARG A 1 89 ? 7.872 9.082 -8.437 1.00 91.00 89 ARG A CA 1
ATOM 689 C C . ARG A 1 89 ? 8.895 10.213 -8.452 1.00 91.00 89 ARG A C 1
ATOM 691 O O . ARG A 1 89 ? 8.791 11.109 -9.283 1.00 91.00 89 ARG A O 1
ATOM 698 N N . VAL A 1 90 ? 9.865 10.179 -7.544 1.00 89.06 90 VAL A N 1
ATOM 699 C CA . VAL A 1 90 ? 10.944 11.175 -7.444 1.00 89.06 90 VAL A CA 1
ATOM 700 C C . VAL A 1 90 ? 12.262 10.425 -7.318 1.00 89.06 90 VAL A C 1
ATOM 702 O O . VAL A 1 90 ? 12.392 9.602 -6.421 1.00 89.06 90 VAL A O 1
ATOM 705 N N . HIS A 1 91 ? 13.219 10.687 -8.215 1.00 86.69 91 HIS A N 1
ATOM 706 C CA . HIS A 1 91 ? 14.506 9.971 -8.267 1.00 86.69 91 HIS A CA 1
ATOM 707 C C . HIS A 1 91 ? 14.330 8.451 -8.129 1.00 86.69 91 HIS A C 1
ATOM 709 O O . HIS A 1 91 ? 14.886 7.811 -7.247 1.00 86.69 91 HIS A O 1
ATOM 715 N N . GLU A 1 92 ? 13.472 7.895 -8.983 1.00 82.12 92 GLU A N 1
ATOM 716 C CA . GLU A 1 92 ? 13.128 6.471 -9.039 1.00 82.12 92 GLU A CA 1
ATOM 717 C C . GLU A 1 92 ? 12.287 5.910 -7.884 1.00 82.12 92 GLU A C 1
ATOM 719 O O . GLU A 1 92 ? 11.655 4.872 -8.076 1.00 82.12 92 GLU A O 1
ATOM 724 N N . ALA A 1 93 ? 12.169 6.615 -6.758 1.00 86.06 93 ALA A N 1
ATOM 725 C CA . ALA A 1 93 ? 11.375 6.197 -5.610 1.00 86.06 93 ALA A CA 1
ATOM 726 C C . ALA A 1 93 ? 9.905 6.614 -5.743 1.00 86.06 93 ALA A C 1
ATOM 728 O O . ALA A 1 93 ? 9.587 7.788 -5.951 1.00 86.06 93 ALA A O 1
ATOM 729 N N . TYR A 1 94 ? 9.000 5.649 -5.590 1.00 94.56 94 TYR A N 1
ATOM 730 C CA . TYR A 1 94 ? 7.567 5.910 -5.482 1.00 94.56 94 TYR A CA 1
ATOM 731 C C . TYR A 1 94 ? 7.189 6.296 -4.050 1.00 94.56 94 TYR A C 1
ATOM 733 O O . TYR A 1 94 ? 7.673 5.699 -3.090 1.00 94.56 94 TYR A O 1
ATOM 741 N N . PHE A 1 95 ? 6.277 7.255 -3.925 1.00 96.00 95 PHE A N 1
ATOM 742 C CA . PHE A 1 95 ? 5.670 7.685 -2.666 1.00 96.00 95 PHE A CA 1
ATOM 743 C C . PHE A 1 95 ? 4.241 7.161 -2.584 1.00 96.00 95 PHE A C 1
ATOM 745 O O . PHE A 1 95 ? 3.555 7.076 -3.609 1.00 96.00 95 PHE A O 1
ATOM 752 N N . ALA A 1 96 ? 3.774 6.842 -1.379 1.00 97.88 96 ALA A N 1
ATOM 753 C CA . ALA A 1 96 ? 2.398 6.438 -1.146 1.00 97.88 96 ALA A CA 1
ATOM 754 C C . ALA A 1 96 ? 1.797 7.120 0.083 1.00 97.88 96 ALA A C 1
ATOM 756 O O . ALA A 1 96 ? 2.490 7.470 1.029 1.00 97.88 96 ALA A O 1
ATOM 757 N N . GLN A 1 97 ? 0.483 7.298 0.057 1.00 98.19 97 GLN A N 1
ATOM 758 C CA . GLN A 1 97 ? -0.295 7.827 1.167 1.00 98.19 97 GLN A CA 1
ATOM 759 C C . GLN A 1 97 ? -1.269 6.753 1.642 1.00 98.19 97 GLN A C 1
ATOM 761 O O . GLN A 1 97 ? -2.009 6.196 0.826 1.00 98.19 97 GLN A O 1
ATOM 766 N N . LEU A 1 98 ? -1.262 6.472 2.943 1.00 98.38 98 LEU A N 1
ATOM 767 C CA . LEU A 1 98 ? -2.279 5.665 3.613 1.00 98.38 98 LEU A CA 1
ATOM 768 C C . LEU A 1 98 ? -3.314 6.609 4.213 1.00 98.38 98 LEU A C 1
ATOM 770 O O . LEU A 1 98 ? -2.972 7.428 5.064 1.00 98.38 98 LEU A O 1
ATOM 774 N N . TYR A 1 99 ? -4.559 6.494 3.768 1.00 97.94 99 TYR A N 1
ATOM 775 C CA . TYR A 1 99 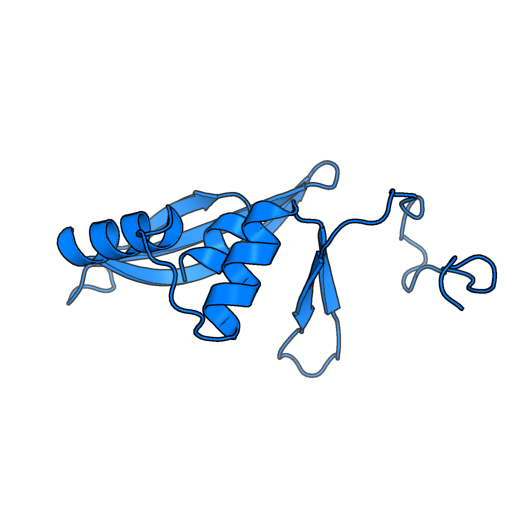? -5.677 7.278 4.273 1.00 97.94 99 TYR A CA 1
ATOM 776 C C . TYR A 1 99 ? -6.454 6.462 5.293 1.00 97.94 99 TYR A C 1
ATOM 778 O O . TYR A 1 99 ? -6.885 5.349 4.985 1.00 97.94 99 TYR A O 1
ATOM 786 N N . LEU A 1 100 ? -6.665 7.042 6.470 1.00 98.00 100 LEU A N 1
ATOM 787 C CA . LEU A 1 100 ? -7.529 6.493 7.506 1.00 98.00 100 LEU A CA 1
ATOM 788 C C . LEU A 1 100 ? -8.761 7.381 7.677 1.00 98.00 100 LEU A C 1
ATOM 790 O O . LEU A 1 100 ? -8.657 8.607 7.576 1.00 98.00 100 LEU A O 1
ATOM 794 N N . SER A 1 101 ? -9.905 6.773 7.962 1.00 97.69 101 SER A N 1
ATOM 795 C CA . SER A 1 101 ? -11.125 7.459 8.400 1.00 97.69 101 SER A CA 1
ATOM 796 C C . SER A 1 101 ? -11.500 7.006 9.798 1.00 97.69 101 SER A C 1
ATOM 798 O O . SER A 1 101 ? -11.226 5.871 10.185 1.00 97.69 101 SER A O 1
ATOM 800 N N . LYS A 1 102 ? -12.105 7.898 10.578 1.00 97.38 102 LYS A N 1
ATOM 801 C CA . LYS A 1 102 ? -12.655 7.517 11.876 1.00 97.38 102 LYS A CA 1
ATOM 802 C C . LYS A 1 102 ? -13.901 6.669 11.681 1.00 97.38 102 LYS A C 1
ATOM 804 O O . LYS A 1 102 ? -14.780 7.022 10.893 1.00 97.38 102 LYS A O 1
ATOM 809 N N . VAL A 1 103 ? -14.006 5.588 12.443 1.00 96.00 103 VAL A N 1
ATOM 810 C CA . VAL A 1 103 ? -15.173 4.706 12.394 1.00 96.00 103 VAL A CA 1
ATOM 811 C C . VAL A 1 103 ? -16.423 5.503 12.779 1.00 96.00 103 VAL A C 1
ATOM 813 O O . VAL A 1 103 ? -16.473 6.149 13.826 1.00 96.00 103 VAL A O 1
ATOM 816 N N . GLY A 1 104 ? -17.432 5.490 11.904 1.00 94.50 104 GLY A N 1
ATOM 817 C CA . GLY A 1 104 ? -18.678 6.245 12.080 1.00 94.50 104 GLY A CA 1
ATOM 818 C C . GLY A 1 104 ? -18.599 7.736 11.720 1.00 94.50 104 GLY A C 1
ATOM 819 O O . GLY A 1 104 ? -19.609 8.429 11.831 1.00 94.50 104 GLY A O 1
ATOM 820 N N . ASN A 1 105 ? -17.444 8.243 11.270 1.00 93.44 105 ASN A N 1
ATOM 821 C CA . ASN A 1 105 ? -17.309 9.600 10.742 1.00 93.44 105 ASN A CA 1
ATOM 822 C C . ASN A 1 105 ? -16.268 9.678 9.610 1.00 93.44 105 ASN A C 1
ATOM 824 O O . ASN A 1 105 ? -15.121 10.072 9.817 1.00 93.44 105 ASN A O 1
ATOM 828 N N . GLU A 1 106 ? -16.704 9.395 8.382 1.00 87.81 106 GLU A N 1
ATOM 829 C CA . GLU A 1 106 ? -15.849 9.436 7.185 1.00 87.81 106 GLU A CA 1
ATOM 830 C C . GLU A 1 106 ? -15.288 10.830 6.850 1.00 87.81 106 GLU A C 1
ATOM 832 O O . GLU A 1 106 ? -14.328 10.942 6.081 1.00 87.81 106 GLU A O 1
ATOM 837 N N . SER A 1 107 ? -15.875 11.898 7.407 1.00 90.69 107 SER A N 1
ATOM 838 C CA . SER A 1 107 ? -15.374 13.263 7.204 1.00 90.69 107 SER A CA 1
ATOM 839 C C . SER A 1 107 ? -14.075 13.531 7.972 1.00 90.69 107 SER A C 1
ATOM 841 O O . SER A 1 107 ? -13.266 14.355 7.543 1.00 90.69 107 SER A O 1
ATOM 843 N N . GLU A 1 108 ? -13.837 12.803 9.068 1.00 92.94 108 GLU A N 1
ATOM 844 C CA . GLU A 1 108 ? -12.600 12.872 9.841 1.00 92.94 108 GLU A CA 1
ATOM 845 C C . GLU A 1 108 ? -11.580 11.911 9.223 1.00 92.94 108 GLU A C 1
ATOM 847 O O . GLU A 1 108 ? -11.554 10.713 9.511 1.00 92.94 108 GLU A O 1
ATOM 852 N N . CYS A 1 109 ? -10.762 12.452 8.318 1.00 93.19 109 CYS A N 1
ATOM 853 C CA . CYS A 1 109 ? -9.743 11.705 7.593 1.00 93.19 109 CYS A CA 1
ATOM 854 C C . CYS A 1 109 ? -8.338 12.214 7.925 1.00 93.19 109 CYS A C 1
ATOM 856 O O . CYS A 1 109 ? -8.089 13.419 7.968 1.00 93.19 109 CYS A O 1
ATOM 858 N N . MET A 1 110 ? -7.410 11.279 8.109 1.00 95.75 110 MET A N 1
ATOM 859 C CA . MET A 1 110 ? -5.981 11.551 8.240 1.00 95.75 110 MET A CA 1
ATOM 860 C C . MET A 1 110 ? -5.192 10.752 7.208 1.00 95.75 110 MET A C 1
ATOM 862 O O . MET A 1 110 ? -5.644 9.710 6.732 1.00 95.75 110 MET A O 1
ATOM 866 N N . SER A 1 111 ? -4.005 11.241 6.860 1.00 96.88 111 SER A N 1
ATOM 867 C CA . SER A 1 111 ? -3.127 10.591 5.891 1.00 96.88 111 SER A CA 1
ATOM 868 C C . SER A 1 111 ? -1.697 10.503 6.398 1.00 96.88 111 SER A C 1
ATOM 870 O O . SER A 1 111 ? -1.190 11.451 6.999 1.00 96.88 111 SER A O 1
ATOM 872 N N . PHE A 1 112 ? -1.036 9.389 6.094 1.00 97.62 112 PHE A N 1
ATOM 873 C CA . PHE A 1 112 ? 0.361 9.143 6.439 1.00 97.62 112 PHE A CA 1
ATOM 874 C C . PHE A 1 112 ? 1.186 8.904 5.180 1.00 97.62 112 PHE A C 1
ATOM 876 O O . PHE A 1 112 ? 0.796 8.103 4.326 1.00 97.62 112 PHE A O 1
ATOM 883 N N . ASP A 1 113 ? 2.341 9.567 5.089 1.00 97.25 113 ASP A N 1
ATOM 884 C CA . ASP A 1 113 ? 3.321 9.303 4.037 1.00 97.25 113 ASP A CA 1
ATOM 885 C C . ASP A 1 113 ? 4.091 8.024 4.348 1.00 97.25 113 ASP A C 1
ATOM 887 O O . ASP A 1 113 ? 4.700 7.892 5.410 1.00 97.25 113 ASP A O 1
ATOM 891 N N . LEU A 1 114 ? 4.041 7.073 3.421 1.00 96.81 114 LEU A N 1
ATOM 892 C CA . LEU A 1 114 ? 4.641 5.755 3.555 1.00 96.81 114 LEU A CA 1
ATOM 893 C C . LEU A 1 114 ? 5.308 5.344 2.244 1.00 96.81 114 LEU A C 1
ATOM 895 O O . LEU A 1 114 ? 4.957 5.787 1.146 1.00 96.81 114 LEU A O 1
ATOM 899 N N . ARG A 1 115 ? 6.241 4.397 2.342 1.00 95.88 115 ARG A N 1
ATOM 900 C CA . ARG A 1 115 ? 6.686 3.666 1.153 1.00 95.88 115 ARG A CA 1
ATOM 901 C C . ARG A 1 115 ? 5.516 2.826 0.625 1.00 95.88 115 ARG A C 1
ATOM 903 O O . ARG A 1 115 ? 4.788 2.244 1.435 1.00 95.88 115 ARG A O 1
ATOM 910 N N . PRO A 1 116 ? 5.360 2.671 -0.701 1.00 96.94 116 PRO A N 1
ATOM 911 C CA . PRO A 1 116 ? 4.265 1.891 -1.271 1.00 96.94 116 PRO A CA 1
ATOM 912 C C . PRO A 1 116 ? 4.176 0.464 -0.731 1.00 96.94 116 PRO A C 1
ATOM 914 O O . PRO A 1 116 ? 3.081 -0.005 -0.450 1.00 96.94 116 PRO A O 1
ATOM 917 N N . SER A 1 117 ? 5.315 -0.206 -0.525 1.00 96.56 117 SER A N 1
ATOM 918 C CA . SER A 1 117 ? 5.341 -1.562 0.031 1.00 96.56 117 SER A CA 1
ATOM 919 C C . SER A 1 117 ? 4.692 -1.649 1.408 1.00 96.56 117 SER A C 1
ATOM 921 O O . SER A 1 117 ? 3.992 -2.615 1.687 1.00 96.56 117 SER A O 1
ATOM 923 N N . ASP A 1 118 ? 4.925 -0.653 2.264 1.00 96.88 118 ASP A N 1
ATOM 924 C CA . ASP A 1 118 ? 4.400 -0.643 3.627 1.00 96.88 118 ASP A CA 1
ATOM 925 C C . ASP A 1 118 ? 2.914 -0.290 3.622 1.00 96.88 118 ASP A C 1
ATOM 927 O O . ASP A 1 118 ? 2.126 -0.985 4.251 1.00 96.88 118 ASP A O 1
ATOM 931 N N . ALA A 1 119 ? 2.517 0.723 2.844 1.00 97.44 119 ALA A N 1
ATOM 932 C CA . ALA A 1 119 ? 1.114 1.108 2.712 1.00 97.44 119 ALA A CA 1
ATOM 933 C C . ALA A 1 119 ? 0.248 -0.056 2.197 1.00 97.44 119 ALA A C 1
ATOM 935 O O . ALA A 1 119 ? -0.799 -0.336 2.771 1.00 97.44 119 ALA A O 1
ATOM 936 N N . ILE A 1 120 ? 0.714 -0.771 1.164 1.00 96.69 120 ILE A N 1
ATOM 937 C CA . ILE A 1 120 ? 0.016 -1.934 0.591 1.00 96.69 120 ILE A CA 1
ATOM 938 C C . ILE A 1 120 ? -0.086 -3.087 1.595 1.00 96.69 120 ILE A C 1
ATOM 940 O O . ILE A 1 120 ? -1.101 -3.764 1.625 1.00 96.69 120 ILE A O 1
ATOM 944 N N . ASN A 1 121 ? 0.945 -3.323 2.411 1.00 96.81 121 ASN A N 1
ATOM 945 C CA . ASN A 1 121 ? 0.905 -4.381 3.422 1.00 96.81 121 ASN A CA 1
ATOM 946 C C . ASN A 1 121 ? -0.031 -4.065 4.606 1.00 96.81 121 ASN A C 1
ATOM 948 O O . ASN A 1 121 ? -0.443 -4.988 5.305 1.00 96.81 121 ASN A O 1
ATOM 952 N N . ILE A 1 122 ? -0.302 -2.785 4.881 1.00 96.94 122 ILE A N 1
ATOM 953 C CA . ILE A 1 122 ? -1.175 -2.360 5.988 1.00 96.94 122 ILE A CA 1
ATOM 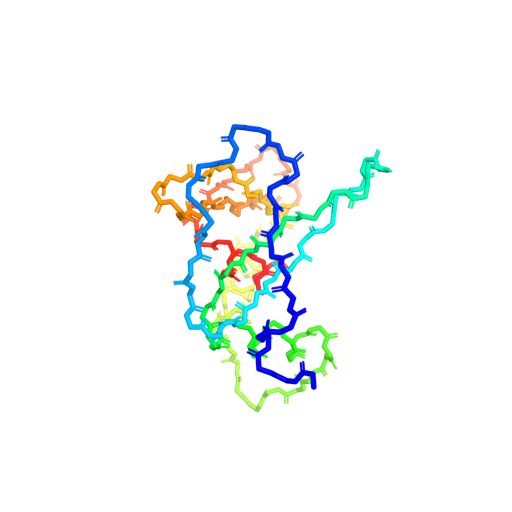954 C C . ILE A 1 122 ? -2.660 -2.431 5.602 1.00 96.94 122 ILE A C 1
ATOM 956 O O . ILE A 1 122 ? -3.486 -2.714 6.472 1.00 96.94 122 ILE A O 1
ATOM 960 N N . ALA A 1 123 ? -2.992 -2.166 4.334 1.00 92.56 123 ALA A N 1
ATOM 961 C CA . ALA A 1 123 ? -4.362 -2.226 3.813 1.00 92.56 123 ALA A CA 1
ATOM 962 C C . ALA A 1 123 ? -4.949 -3.646 3.933 1.00 92.56 123 ALA A C 1
ATOM 964 O O . ALA A 1 123 ? -5.960 -3.824 4.663 1.00 92.56 123 ALA A O 1
#

Sequence (123 aa):
MRDGRHMRCVHNSPHGGLLPDYAPHPAIVLKMEDGTGLLLPIIVLEMPSVLLMAAVRNVQIARPTLYQVVKEMIDKMGYEVRAVRVTKRVHEAYFAQLYLSKVGNESECMSFDLRPSDAINIA

InterPro domains:
  IPR003729 Bifunctional nuclease domain [PF02577] (28-123)
  IPR003729 Bifunctional nuclease domain [PS51658] (9-123)
  IPR036104 Bifunctional nuclease superfamily [G3DSA:3.10.690.10] (15-123)
  IPR036104 Bifunctional nuclease superfamily [SSF103256] (9-123)

Organism: NCBI:txid97028

Radius of gyration: 17.5 Å; chains: 1; bounding box: 39×32×45 Å

Foldseek 3Di:
DPPCPPDDDDDPDPPPDDDDDDDDFDWDWDADPPPPRDIDTDGDHDPLVVLQVCVVVVPDDPDDDPLNVVLVVCVVVQKDFDDKDFDDADPNFIKIKTKIAGHPGNVRIDIDIDGSSSSSSND

Secondary structure (DSSP, 8-state):
-TTSTT-----SSTT--SPP------EEEEEPSSSS--EEEEE--HHHHHHHHHHHTTPPPSS--HHHHHHHHHHHTTEEEEEEEEEEEETTEEEEEEEEEETTEEEEEEEEEE-HHHHHHH-